Protein AF-A0A662XAQ7-F1 (afdb_monomer_lite)

Structure (mmCIF, N/CA/C/O backbone):
data_AF-A0A662XAQ7-F1
#
_entry.id   AF-A0A662XAQ7-F1
#
loop_
_atom_site.group_PDB
_atom_site.id
_atom_site.type_symbol
_atom_site.label_atom_id
_atom_site.label_alt_id
_atom_site.label_comp_id
_atom_site.label_asym_id
_atom_site.label_entity_id
_atom_site.label_seq_id
_atom_site.pdbx_PDB_ins_code
_atom_site.Cartn_x
_atom_site.Cartn_y
_atom_site.Cartn_z
_atom_site.occupancy
_atom_site.B_iso_or_equiv
_atom_site.auth_seq_id
_atom_site.auth_comp_id
_atom_site.auth_asym_id
_atom_site.auth_atom_id
_atom_site.pdbx_PDB_model_num
ATOM 1 N N . MET A 1 1 ? -4.835 18.098 -1.239 1.00 35.47 1 MET A N 1
ATOM 2 C CA . MET A 1 1 ? -5.543 17.386 -2.329 1.00 35.47 1 MET A CA 1
ATOM 3 C C . MET A 1 1 ? -5.381 15.857 -2.260 1.00 35.47 1 MET A C 1
ATOM 5 O O . MET A 1 1 ? -6.349 15.165 -2.532 1.00 35.47 1 MET A O 1
ATOM 9 N N . VAL A 1 2 ? -4.236 15.317 -1.805 1.00 29.75 2 VAL A N 1
ATOM 10 C CA . VAL A 1 2 ? -3.963 13.858 -1.704 1.00 29.75 2 VAL A CA 1
ATOM 11 C C . VAL A 1 2 ? -4.817 13.118 -0.651 1.00 29.75 2 VAL A C 1
ATOM 13 O O . VAL A 1 2 ? -5.356 12.055 -0.940 1.00 29.75 2 VAL A O 1
ATOM 16 N N . LEU A 1 3 ? -5.045 13.705 0.534 1.00 27.39 3 LEU A N 1
ATOM 17 C CA . LEU A 1 3 ? -5.912 13.114 1.579 1.00 27.39 3 LEU A CA 1
ATOM 18 C C . LEU A 1 3 ? -7.373 12.955 1.141 1.00 27.39 3 LEU A C 1
ATOM 20 O O . LEU A 1 3 ? -8.025 11.989 1.524 1.00 27.39 3 LEU A O 1
ATOM 24 N N . ILE A 1 4 ? -7.869 13.879 0.311 1.00 29.02 4 ILE A N 1
ATOM 25 C CA . ILE A 1 4 ? -9.217 13.787 -0.258 1.00 29.02 4 ILE A CA 1
ATOM 26 C C . ILE A 1 4 ? -9.261 12.610 -1.235 1.00 29.02 4 ILE A C 1
ATOM 28 O O . ILE A 1 4 ? -10.199 11.837 -1.176 1.00 29.02 4 ILE A O 1
ATOM 32 N N . GLY A 1 5 ? -8.226 12.393 -2.055 1.00 25.73 5 GLY A N 1
ATOM 33 C CA . GLY A 1 5 ? -8.163 11.259 -2.986 1.00 25.73 5 GLY A CA 1
ATOM 34 C C . GLY A 1 5 ? -8.155 9.883 -2.306 1.00 25.73 5 GLY A C 1
ATOM 35 O O . GLY A 1 5 ? -8.860 8.980 -2.755 1.00 25.73 5 GLY A O 1
ATOM 36 N N . VAL A 1 6 ? -7.419 9.723 -1.199 1.00 38.62 6 VAL A N 1
ATOM 37 C CA . VAL A 1 6 ? -7.395 8.468 -0.419 1.00 38.62 6 VAL A CA 1
ATOM 38 C C . VAL A 1 6 ? -8.726 8.247 0.305 1.00 38.62 6 VAL A C 1
ATOM 40 O O . VAL A 1 6 ? -9.305 7.166 0.200 1.00 38.62 6 VAL A O 1
ATOM 43 N N . ALA A 1 7 ? -9.270 9.278 0.961 1.00 34.78 7 ALA A N 1
ATOM 44 C CA . ALA A 1 7 ? -10.567 9.194 1.634 1.00 34.78 7 ALA A CA 1
ATOM 45 C C . ALA A 1 7 ? -11.726 8.937 0.651 1.00 34.78 7 ALA A C 1
ATOM 47 O O . ALA A 1 7 ? -12.602 8.126 0.939 1.00 34.78 7 ALA A O 1
ATOM 48 N N . LEU A 1 8 ? -11.706 9.557 -0.535 1.00 30.81 8 LEU A N 1
ATOM 49 C CA . LEU A 1 8 ? -12.715 9.367 -1.583 1.00 30.81 8 LEU A CA 1
ATOM 50 C C . LEU A 1 8 ? -12.613 7.975 -2.229 1.00 30.81 8 LEU A C 1
ATOM 52 O O . LEU A 1 8 ? -13.636 7.375 -2.549 1.00 30.81 8 LEU A O 1
ATOM 56 N N . ARG A 1 9 ? -11.398 7.417 -2.376 1.00 45.84 9 ARG A N 1
ATOM 57 C CA . ARG A 1 9 ? -11.191 6.027 -2.830 1.00 45.84 9 ARG A CA 1
ATOM 58 C C . ARG A 1 9 ? -11.684 5.002 -1.810 1.00 45.84 9 ARG A C 1
ATOM 60 O O . ARG A 1 9 ? -12.259 3.998 -2.218 1.00 45.84 9 ARG A O 1
ATOM 67 N N . VAL A 1 10 ? -11.488 5.245 -0.512 1.00 51.94 10 VAL A N 1
ATOM 68 C CA . VAL A 1 10 ? -12.029 4.383 0.552 1.00 51.94 10 VAL A CA 1
ATOM 69 C C . VAL A 1 10 ? -13.553 4.497 0.609 1.00 51.94 10 VAL A C 1
ATOM 71 O O . VAL A 1 10 ? -14.224 3.471 0.617 1.00 51.94 10 VAL A O 1
ATOM 74 N N . ALA A 1 11 ? -14.107 5.712 0.553 1.00 53.53 11 ALA A N 1
ATOM 75 C CA . ALA A 1 11 ? -15.552 5.946 0.558 1.00 53.53 11 ALA A CA 1
ATOM 76 C C . ALA A 1 11 ? -16.264 5.282 -0.634 1.00 53.53 11 ALA A C 1
ATOM 78 O O . ALA A 1 11 ? -17.260 4.595 -0.439 1.00 53.53 11 ALA A O 1
ATOM 79 N N . ASN A 1 12 ? -15.713 5.401 -1.847 1.00 55.56 12 ASN A N 1
ATOM 80 C CA . ASN A 1 12 ? -16.264 4.754 -3.045 1.00 55.56 12 ASN A CA 1
ATOM 81 C C . ASN A 1 12 ? -16.051 3.232 -3.082 1.00 55.56 12 ASN A C 1
ATOM 83 O O . ASN A 1 12 ? -16.658 2.549 -3.903 1.00 55.56 12 ASN A O 1
ATOM 87 N N . ALA A 1 13 ? -15.184 2.686 -2.225 1.00 63.69 13 ALA A N 1
ATOM 88 C CA . ALA A 1 13 ? -14.989 1.245 -2.097 1.00 63.69 13 ALA A CA 1
ATOM 89 C C . ALA A 1 13 ? -15.947 0.604 -1.080 1.00 63.69 13 ALA A C 1
ATOM 91 O O . ALA A 1 13 ? -16.021 -0.624 -1.021 1.00 63.69 13 ALA A O 1
ATOM 92 N N . ILE A 1 14 ? -16.665 1.401 -0.283 1.00 68.69 14 ILE A N 1
ATOM 93 C CA . ILE A 1 14 ? -17.659 0.912 0.672 1.00 68.69 14 ILE A CA 1
ATOM 94 C C . ILE A 1 14 ? -18.986 0.737 -0.067 1.00 68.69 14 ILE A C 1
ATOM 96 O O . ILE A 1 14 ? -19.602 1.693 -0.519 1.00 68.69 14 ILE A O 1
ATOM 100 N N . ASP A 1 15 ? -19.441 -0.505 -0.157 1.00 78.94 15 ASP A N 1
ATOM 101 C CA . ASP A 1 15 ? -20.741 -0.865 -0.728 1.00 78.94 15 ASP A CA 1
ATOM 102 C C . ASP A 1 15 ? -21.861 -0.654 0.310 1.00 78.94 15 ASP A C 1
ATOM 104 O O . ASP A 1 15 ? -22.957 -0.200 -0.009 1.00 78.94 15 ASP A O 1
ATOM 108 N N . ARG A 1 16 ? -21.580 -0.919 1.594 1.00 80.06 16 ARG A N 1
ATOM 109 C CA . ARG A 1 16 ? -22.570 -0.753 2.670 1.00 80.06 16 ARG A CA 1
ATOM 110 C C . ARG A 1 16 ? -21.918 -0.311 3.974 1.00 80.06 16 ARG A C 1
ATOM 112 O O . ARG A 1 16 ? -20.903 -0.879 4.366 1.00 80.06 16 ARG A O 1
ATOM 119 N N . ALA A 1 17 ? -22.537 0.643 4.664 1.00 85.62 17 ALA A N 1
ATOM 120 C CA . ALA A 1 17 ? -22.151 1.083 6.002 1.00 85.62 17 ALA A CA 1
ATOM 121 C C . ALA A 1 17 ? -23.359 0.989 6.941 1.00 85.62 17 ALA A C 1
ATOM 123 O O . ALA A 1 17 ? -24.427 1.506 6.616 1.00 85.62 17 ALA A O 1
ATOM 124 N N . GLU A 1 18 ? -23.214 0.321 8.086 1.00 85.31 18 GLU A N 1
ATOM 125 C CA . GLU A 1 18 ? -24.307 0.145 9.050 1.00 85.31 18 GLU A CA 1
ATOM 126 C C . GLU A 1 18 ? -23.828 0.233 10.493 1.00 85.31 18 GLU A C 1
ATOM 128 O O . GLU A 1 18 ? -22.809 -0.354 10.847 1.00 85.31 18 GLU A O 1
ATOM 133 N N . LEU A 1 19 ? -24.612 0.892 11.347 1.00 85.44 19 LEU A N 1
ATOM 134 C CA . LEU A 1 19 ? -24.413 0.833 12.790 1.00 85.44 19 LEU A CA 1
ATOM 135 C C . LEU A 1 19 ? -25.001 -0.478 13.329 1.00 85.44 19 LEU A C 1
ATOM 137 O O . LEU A 1 19 ? -26.182 -0.776 13.125 1.00 85.44 19 LEU A O 1
ATOM 141 N N . ARG A 1 20 ? -24.180 -1.283 14.000 1.00 84.50 20 ARG A N 1
ATOM 142 C CA . ARG A 1 20 ? -24.549 -2.594 14.537 1.00 84.50 20 ARG A CA 1
ATOM 143 C C . ARG A 1 20 ? -24.116 -2.717 15.987 1.00 84.50 20 ARG A C 1
ATOM 145 O O . ARG A 1 20 ? -23.002 -2.365 16.344 1.00 84.50 20 ARG A O 1
ATOM 152 N N . LYS A 1 21 ? -24.994 -3.292 16.804 1.00 84.25 21 LYS A N 1
ATOM 153 C CA . LYS A 1 21 ? -24.676 -3.649 18.185 1.00 84.25 21 LYS A CA 1
ATOM 154 C C . LYS A 1 21 ? -23.821 -4.913 18.199 1.00 84.25 21 LYS A C 1
ATOM 156 O O . LYS A 1 21 ? -24.217 -5.928 17.620 1.00 84.25 21 LYS A O 1
ATOM 161 N N . LEU A 1 22 ? -22.665 -4.849 18.843 1.00 81.94 22 LEU A N 1
ATOM 162 C CA . LEU A 1 22 ? -21.781 -5.981 19.081 1.00 81.94 22 LEU A CA 1
ATOM 163 C C . LEU A 1 22 ? -22.168 -6.662 20.390 1.00 81.94 22 LEU A C 1
ATOM 165 O O . LEU A 1 22 ? -22.423 -6.007 21.397 1.00 81.94 22 LEU A O 1
ATOM 169 N N . TYR A 1 23 ? -22.193 -7.991 20.373 1.00 82.75 23 TYR A N 1
ATOM 170 C CA . TYR A 1 23 ? -22.541 -8.800 21.535 1.00 82.75 23 TYR A CA 1
ATOM 171 C C . TYR A 1 23 ? -21.494 -9.877 21.766 1.00 82.75 23 TYR A C 1
ATOM 173 O O . TYR A 1 23 ? -20.965 -10.457 20.815 1.00 82.75 23 TYR A O 1
ATOM 181 N N . HIS A 1 24 ? -21.248 -10.201 23.031 1.00 80.69 24 HIS A N 1
ATOM 182 C CA . HIS A 1 24 ? -20.360 -11.287 23.397 1.00 80.69 24 HIS A CA 1
ATOM 183 C C . HIS A 1 24 ? -20.943 -12.627 22.903 1.00 80.69 24 HIS A C 1
ATOM 185 O O . HIS A 1 24 ? -22.111 -12.934 23.171 1.00 80.69 24 HIS A O 1
ATOM 191 N N . PRO A 1 25 ? -20.155 -13.480 22.220 1.00 76.25 25 PRO A N 1
ATOM 192 C CA . PRO A 1 25 ? -20.680 -14.658 21.525 1.00 76.25 25 PRO A CA 1
ATOM 193 C C . PRO A 1 25 ? -21.336 -15.682 22.465 1.00 76.25 25 PRO A C 1
ATOM 195 O O . PRO A 1 25 ? -22.325 -16.308 22.083 1.00 76.25 25 PRO A O 1
ATOM 198 N N . LYS A 1 26 ? -20.809 -15.825 23.694 1.00 81.50 26 LYS A N 1
ATOM 199 C CA . LYS A 1 26 ? -21.326 -16.751 2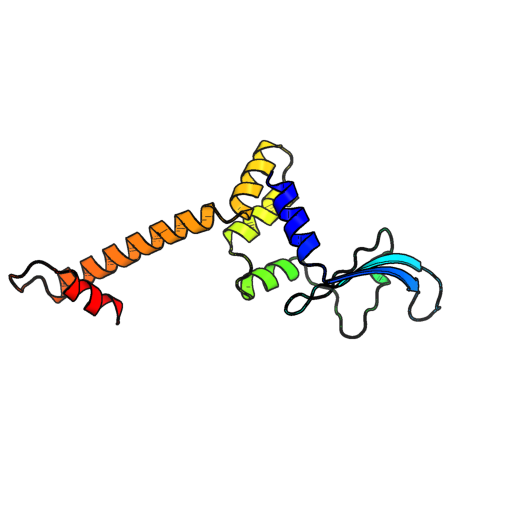4.723 1.00 81.50 26 LYS A CA 1
ATOM 200 C C . LYS A 1 26 ? -22.349 -16.117 25.678 1.00 81.50 26 LYS A C 1
ATOM 202 O O . LYS A 1 26 ? -23.476 -16.587 25.724 1.00 81.50 26 LYS A O 1
ATOM 207 N N . SER A 1 27 ? -21.983 -15.063 26.417 1.00 84.94 27 SER A N 1
ATOM 208 C CA . SER A 1 27 ? -22.876 -14.408 27.391 1.00 84.94 27 SER A CA 1
ATOM 209 C C . SER A 1 27 ? -24.022 -13.596 26.776 1.00 84.94 27 SER A C 1
ATOM 211 O O . SER A 1 27 ? -24.949 -13.255 27.501 1.00 84.94 27 SER A O 1
ATOM 213 N N . LYS A 1 28 ? -23.984 -13.283 25.468 1.00 85.56 28 LYS A N 1
ATOM 214 C CA . LYS A 1 28 ? -24.941 -12.386 24.783 1.00 85.56 28 LYS A CA 1
ATOM 215 C C . LYS A 1 28 ? -25.012 -10.973 25.375 1.00 85.56 28 LYS A C 1
ATOM 217 O O . LYS A 1 28 ? -25.918 -10.217 25.040 1.00 85.56 28 LYS A O 1
ATOM 222 N N . GLU A 1 29 ? -24.047 -10.608 26.211 1.00 88.06 29 GLU A N 1
ATOM 223 C CA . GLU A 1 29 ? -23.898 -9.265 26.758 1.00 88.06 29 GLU A CA 1
ATOM 224 C C . GLU A 1 29 ? -23.569 -8.269 25.644 1.00 88.06 29 GLU A C 1
ATOM 226 O O . GLU A 1 29 ? -22.830 -8.601 24.714 1.00 88.06 29 GLU A O 1
ATOM 231 N N . HIS A 1 30 ? -24.145 -7.070 25.707 1.00 85.12 30 HIS A N 1
ATOM 232 C CA . HIS A 1 30 ? -23.838 -5.990 24.769 1.00 85.12 30 HIS A CA 1
ATOM 233 C C . HIS A 1 30 ? -22.434 -5.458 25.058 1.00 85.12 30 HIS A C 1
ATOM 235 O O . HIS A 1 30 ? -22.144 -5.080 26.186 1.00 85.12 30 HIS A O 1
ATOM 241 N N . LEU A 1 31 ? -21.567 -5.484 24.046 1.00 82.31 31 LEU A N 1
ATOM 242 C CA . LEU A 1 31 ? -20.169 -5.074 24.169 1.00 82.31 31 LEU A CA 1
ATOM 243 C C . LEU A 1 31 ? -19.963 -3.627 23.732 1.00 82.31 31 LEU A C 1
ATOM 245 O O . LEU A 1 31 ? -19.297 -2.872 24.429 1.00 82.31 31 LEU A O 1
ATOM 249 N N . ASP A 1 32 ? -20.481 -3.267 22.556 1.00 82.38 32 ASP A N 1
ATOM 250 C CA . ASP A 1 32 ? -20.262 -1.951 21.951 1.00 82.38 32 ASP A CA 1
ATOM 251 C C . ASP A 1 32 ? -21.269 -1.706 20.813 1.00 82.38 32 ASP A C 1
ATOM 253 O O . ASP A 1 32 ? -21.895 -2.643 20.306 1.00 82.38 32 ASP A O 1
ATOM 257 N N . ASP A 1 33 ? -21.388 -0.462 20.367 1.00 82.12 33 ASP A N 1
ATOM 258 C CA . ASP A 1 33 ? -22.050 -0.100 19.115 1.00 82.12 33 ASP A CA 1
ATOM 259 C C . ASP A 1 33 ? -20.975 0.195 18.057 1.00 82.12 33 ASP A C 1
ATOM 261 O O . ASP A 1 33 ? -20.158 1.098 18.207 1.00 82.12 33 ASP A O 1
ATOM 265 N N . ALA A 1 34 ? -20.953 -0.576 16.968 1.00 79.62 34 ALA A N 1
ATOM 266 C CA . ALA A 1 34 ? -19.899 -0.524 15.958 1.00 79.62 34 ALA A CA 1
ATOM 267 C C . ALA A 1 34 ? -20.418 -0.109 14.581 1.00 79.62 34 ALA A C 1
ATOM 269 O O . ALA A 1 34 ? -21.493 -0.525 14.144 1.00 79.62 34 ALA A O 1
ATOM 270 N N . LEU A 1 35 ? -19.607 0.664 13.859 1.00 83.00 35 LEU A N 1
ATOM 271 C CA . LEU A 1 35 ? -19.832 0.955 12.449 1.00 83.00 35 LEU A CA 1
ATOM 272 C C . LEU A 1 35 ? -19.218 -0.164 11.598 1.00 83.00 35 LEU A C 1
ATOM 274 O O . LEU A 1 35 ? -18.001 -0.326 11.524 1.00 83.00 35 LEU A O 1
ATOM 278 N N . VAL A 1 36 ? -20.070 -0.942 10.939 1.00 82.44 36 VAL A N 1
ATOM 279 C CA . VAL A 1 36 ? -19.663 -2.045 10.066 1.00 82.44 36 VAL A CA 1
ATOM 280 C C . VAL A 1 36 ? -19.596 -1.551 8.628 1.00 82.44 36 VAL A C 1
ATOM 282 O O . VAL A 1 36 ? -20.603 -1.096 8.082 1.00 82.44 36 VAL A O 1
ATOM 285 N N . LEU A 1 37 ? -18.421 -1.680 8.006 1.00 81.75 37 LEU A N 1
ATOM 286 C CA . LEU A 1 37 ? -18.186 -1.323 6.608 1.00 81.75 37 LEU A CA 1
ATOM 287 C C . LEU A 1 37 ? -18.007 -2.585 5.755 1.00 81.75 37 LEU A C 1
ATOM 289 O O . LEU A 1 37 ? -17.170 -3.448 6.035 1.00 81.75 37 LEU A O 1
ATOM 293 N N . ARG A 1 38 ? -18.799 -2.694 4.688 1.00 77.31 38 ARG A N 1
ATOM 294 C CA . ARG A 1 38 ? -18.706 -3.763 3.691 1.00 77.31 38 ARG A CA 1
ATOM 295 C C . ARG A 1 38 ? -18.035 -3.242 2.430 1.00 77.31 38 ARG A C 1
ATOM 297 O O . ARG A 1 38 ? -18.504 -2.274 1.840 1.00 77.31 38 ARG A O 1
ATOM 304 N N . PHE A 1 39 ? -17.023 -3.967 1.975 1.00 77.69 39 PHE A N 1
ATOM 305 C CA . PHE A 1 39 ? -16.385 -3.771 0.678 1.00 77.69 39 PHE A CA 1
ATOM 306 C C . PHE A 1 39 ? -16.886 -4.861 -0.296 1.00 77.69 39 PHE A C 1
ATOM 308 O O . PHE A 1 39 ? -17.097 -5.999 0.139 1.00 77.69 39 PHE A O 1
ATOM 315 N N . PRO A 1 40 ? -17.151 -4.544 -1.576 1.00 68.19 40 PRO A N 1
ATOM 316 C CA . PRO A 1 40 ? -17.585 -5.518 -2.573 1.00 68.19 40 PRO A CA 1
ATOM 317 C C . PRO A 1 40 ? -16.401 -6.364 -3.066 1.00 68.19 40 PRO A C 1
ATOM 319 O O . PRO A 1 40 ? -15.259 -5.894 -3.122 1.00 68.19 40 PRO A O 1
ATOM 322 N N . GLN A 1 41 ? -16.655 -7.628 -3.433 1.00 59.22 41 GLN A N 1
ATOM 323 C CA . GLN A 1 41 ? -15.595 -8.524 -3.910 1.00 59.22 41 GLN A CA 1
ATOM 324 C C . GLN A 1 41 ? -14.867 -7.945 -5.141 1.00 59.22 41 GLN A C 1
ATOM 326 O O . GLN A 1 41 ? -15.508 -7.348 -6.003 1.00 59.22 41 GLN A O 1
ATOM 331 N N . PRO A 1 42 ? -13.530 -8.096 -5.220 1.00 52.06 42 PRO A N 1
ATOM 332 C CA . PRO A 1 42 ? -12.700 -9.018 -4.437 1.00 52.06 42 PRO A CA 1
ATOM 333 C C . PRO A 1 42 ? -12.275 -8.495 -3.046 1.00 52.06 42 PRO A C 1
ATOM 335 O O . PRO A 1 42 ? -11.438 -9.114 -2.389 1.00 52.06 42 PRO A O 1
ATOM 338 N N . LYS A 1 43 ? -12.823 -7.372 -2.560 1.00 50.31 43 LYS A N 1
ATOM 339 C CA . LYS A 1 43 ? -12.378 -6.701 -1.330 1.00 50.31 43 LYS A CA 1
ATOM 340 C C . LYS A 1 43 ? -13.223 -7.123 -0.118 1.0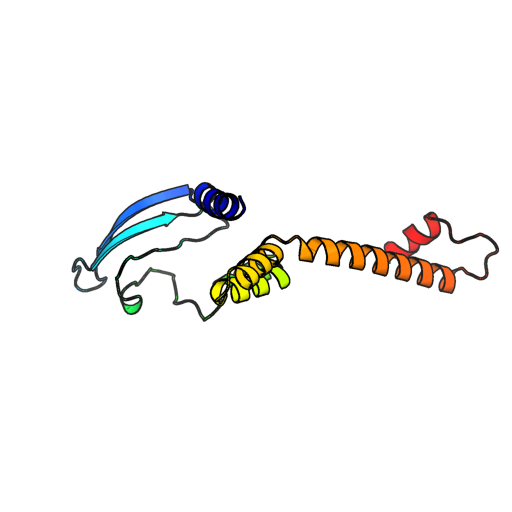0 50.31 43 LYS A C 1
ATOM 342 O O . LYS A 1 43 ? -14.445 -7.136 -0.170 1.00 50.31 43 LYS A O 1
ATOM 347 N N . ARG A 1 44 ? -12.541 -7.561 0.946 1.00 56.06 44 ARG A N 1
ATOM 348 C CA . ARG A 1 44 ? -13.097 -8.218 2.147 1.00 56.06 44 ARG A CA 1
ATOM 349 C C . ARG A 1 44 ? -13.449 -7.211 3.250 1.00 56.06 44 ARG A C 1
ATOM 351 O O . ARG A 1 44 ? -13.053 -6.053 3.196 1.00 56.06 44 ARG A O 1
ATOM 358 N N . TRP A 1 45 ? -14.211 -7.688 4.233 1.00 40.09 45 TRP A N 1
ATOM 359 C CA . TRP A 1 45 ? -14.777 -6.943 5.364 1.00 40.09 45 TRP A CA 1
ATOM 360 C C . TRP A 1 45 ? -13.696 -6.325 6.265 1.00 40.09 45 TRP A C 1
ATOM 362 O O . TRP A 1 45 ? -12.709 -6.990 6.575 1.00 40.09 45 TRP A O 1
ATOM 372 N N . GLN A 1 46 ? -13.912 -5.095 6.736 1.00 56.53 46 GLN A N 1
ATOM 373 C CA . GLN A 1 46 ? -13.137 -4.503 7.831 1.00 56.53 46 GLN A CA 1
ATOM 374 C C . GLN A 1 46 ? -14.104 -4.012 8.908 1.00 56.53 46 GLN A C 1
ATOM 376 O O . GLN A 1 46 ? -15.075 -3.312 8.617 1.00 56.53 46 GLN A O 1
ATOM 381 N N . LEU A 1 47 ? -13.846 -4.407 10.153 1.00 51.34 47 LEU A N 1
ATOM 382 C CA . LEU A 1 47 ? -14.579 -3.925 11.315 1.00 51.34 47 LEU A CA 1
ATOM 383 C C . LEU A 1 47 ? -13.775 -2.793 11.955 1.00 51.34 47 LEU A C 1
ATOM 385 O O . LEU A 1 47 ? -12.672 -3.030 12.442 1.00 51.34 47 LEU A O 1
ATOM 389 N N . LEU A 1 48 ? -14.334 -1.585 11.979 1.00 54.16 48 LEU A N 1
ATOM 390 C CA . LEU A 1 48 ? -13.833 -0.502 12.819 1.00 54.16 48 LEU A CA 1
ATOM 391 C C . LEU A 1 48 ? -14.651 -0.507 14.114 1.00 54.16 48 LEU A C 1
ATOM 393 O O . LEU A 1 48 ? -15.798 -0.066 14.131 1.00 54.16 48 LEU A O 1
ATOM 397 N N . SER A 1 49 ? -14.080 -1.055 15.187 1.00 50.03 49 SER A N 1
ATOM 398 C CA . SER A 1 49 ? -14.663 -0.959 16.530 1.00 50.03 49 SER A CA 1
ATOM 399 C C . SER A 1 49 ? -14.018 0.209 17.270 1.00 50.03 49 SER A C 1
ATOM 401 O O . SER A 1 49 ? -12.798 0.349 17.238 1.00 50.03 49 SER A O 1
ATOM 403 N N . GLY A 1 50 ? -14.831 1.045 17.923 1.00 47.50 50 GLY A N 1
ATOM 404 C CA . GLY A 1 50 ? -14.371 2.267 18.590 1.00 47.50 50 GLY A CA 1
ATOM 405 C C . GLY A 1 50 ? -13.611 2.034 19.899 1.00 47.50 50 GLY A C 1
ATOM 406 O O . GLY A 1 50 ? -12.787 2.866 20.264 1.00 47.50 50 GLY A O 1
ATOM 407 N N . SER A 1 51 ? -13.861 0.927 20.609 1.00 56.19 51 SER A N 1
ATOM 408 C CA . SER A 1 51 ? -13.203 0.681 21.906 1.00 56.19 51 SER A CA 1
ATOM 409 C C . SER A 1 51 ? -13.182 -0.772 22.399 1.00 56.19 51 SER A C 1
ATOM 411 O O . SER A 1 51 ? -12.536 -1.063 23.407 1.00 56.19 51 SER A O 1
ATOM 413 N N . ALA A 1 52 ? -13.856 -1.702 21.716 1.00 52.06 52 ALA A N 1
ATOM 414 C CA . ALA A 1 52 ? -13.922 -3.088 22.167 1.00 52.06 52 ALA A CA 1
ATOM 415 C C . ALA A 1 52 ? -12.542 -3.778 22.089 1.00 52.06 52 ALA A C 1
ATOM 417 O O . ALA A 1 52 ? -11.883 -3.709 21.045 1.00 52.06 52 ALA A O 1
ATOM 418 N N . PRO A 1 53 ? -12.098 -4.494 23.141 1.00 55.47 53 PRO A N 1
ATOM 419 C CA . PRO A 1 53 ? -10.857 -5.252 23.079 1.00 55.47 53 PRO A CA 1
ATOM 420 C C . PRO A 1 53 ? -10.970 -6.311 21.978 1.00 55.47 53 PRO A C 1
ATOM 422 O O . PRO A 1 53 ? -11.868 -7.156 22.005 1.00 55.47 53 PRO A O 1
ATOM 425 N N . TRP A 1 54 ? -10.045 -6.285 21.013 1.00 57.56 54 TRP A N 1
ATOM 426 C CA . TRP A 1 54 ? -10.056 -7.145 19.818 1.00 57.56 54 TRP A CA 1
ATOM 427 C C . TRP A 1 54 ? -10.197 -8.644 20.128 1.00 57.56 54 TRP A C 1
ATOM 429 O O . TRP A 1 54 ? -10.712 -9.407 19.315 1.00 57.56 54 TRP A O 1
ATOM 439 N N . GLN A 1 55 ? -9.793 -9.051 21.334 1.00 56.69 55 GLN A N 1
ATOM 440 C CA . GLN A 1 55 ? -9.894 -10.412 21.864 1.00 56.69 55 GLN A CA 1
ATOM 441 C C . GLN A 1 55 ? -11.336 -10.945 21.956 1.00 56.69 55 GLN A C 1
ATOM 443 O O . GLN A 1 55 ? -11.526 -12.159 21.999 1.00 56.69 55 GLN A O 1
ATOM 448 N N . PHE A 1 56 ? -12.353 -10.076 21.964 1.00 54.62 56 PHE A N 1
ATOM 449 C CA . PHE A 1 56 ? -13.759 -10.480 22.096 1.00 54.62 56 PHE A CA 1
ATOM 450 C C . PHE A 1 56 ? -14.503 -10.614 20.761 1.00 54.62 56 PHE A C 1
ATOM 452 O O . PHE A 1 56 ? -15.646 -11.079 20.734 1.00 54.62 56 PHE A O 1
ATOM 459 N N . ILE A 1 57 ? -13.872 -10.249 19.642 1.00 63.78 57 ILE A N 1
ATOM 460 C CA . ILE A 1 57 ? -14.509 -10.270 18.325 1.00 63.78 57 ILE A CA 1
ATOM 461 C C . ILE A 1 57 ? -14.266 -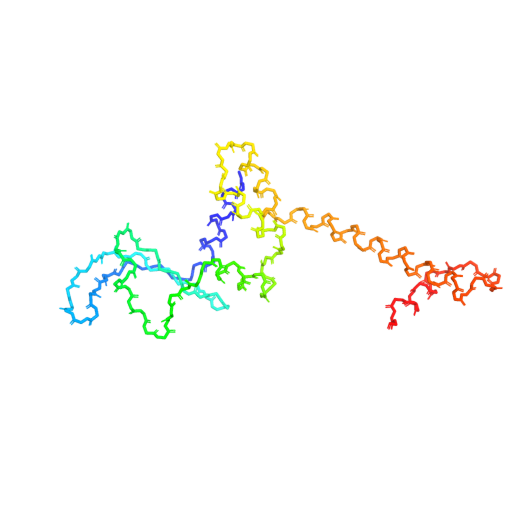11.636 17.670 1.00 63.78 57 ILE A C 1
ATOM 463 O O . ILE A 1 57 ? -13.290 -11.851 16.955 1.00 63.78 57 ILE A O 1
ATOM 467 N N . HIS A 1 58 ? -15.178 -12.581 17.905 1.00 65.94 58 HIS A N 1
ATOM 468 C CA . HIS A 1 58 ? -15.179 -13.871 17.213 1.00 65.94 58 HIS A CA 1
ATOM 469 C C . HIS A 1 58 ? -16.086 -13.812 15.978 1.00 65.94 58 HIS A C 1
ATOM 471 O O . HIS A 1 58 ? -17.305 -13.974 16.081 1.00 65.94 58 HIS A O 1
ATOM 477 N N . VAL A 1 59 ? -15.497 -13.611 14.799 1.00 70.50 59 VAL A N 1
ATOM 478 C CA . VAL A 1 59 ? -16.227 -13.693 13.525 1.00 70.50 59 VAL A CA 1
ATOM 479 C C . VAL A 1 59 ? -16.115 -15.123 12.981 1.00 70.50 59 VAL A C 1
ATOM 481 O O . VAL A 1 59 ? -14.996 -15.604 12.790 1.00 70.50 59 VAL A O 1
ATOM 484 N N . PRO A 1 60 ? -17.237 -15.831 12.740 1.00 70.50 60 PRO A N 1
ATOM 485 C CA . PRO A 1 60 ? -17.205 -17.156 12.129 1.00 70.50 60 PRO A CA 1
ATOM 486 C C . PRO A 1 60 ? -16.409 -17.142 10.820 1.00 70.50 60 PRO A C 1
ATOM 488 O O . PRO A 1 60 ? -16.576 -16.236 10.008 1.00 70.50 60 PRO A O 1
ATOM 491 N N . HIS A 1 61 ? -15.564 -18.155 10.615 1.00 73.25 61 HIS A N 1
ATOM 492 C CA . HIS A 1 61 ? -14.694 -18.294 9.435 1.00 73.25 61 HIS A CA 1
ATOM 493 C C . HIS A 1 61 ? -13.609 -17.217 9.272 1.00 73.25 61 HIS A C 1
ATOM 495 O O . HIS A 1 61 ? -12.994 -17.124 8.210 1.00 73.25 61 HIS A O 1
ATOM 501 N N . CYS A 1 62 ? -13.322 -16.444 10.319 1.00 76.62 62 CYS A N 1
ATOM 502 C CA . CYS A 1 62 ? -12.188 -15.530 10.353 1.00 76.62 62 CYS A CA 1
ATOM 503 C C . CYS A 1 62 ? -11.147 -15.999 11.373 1.00 76.62 62 CYS A C 1
ATOM 505 O O . CYS A 1 62 ? -11.476 -16.618 12.384 1.00 76.62 62 CYS A O 1
ATOM 507 N N . ARG A 1 63 ? -9.885 -15.656 11.113 1.00 83.06 63 ARG A N 1
ATOM 508 C CA . ARG A 1 63 ? -8.779 -15.773 12.069 1.00 83.06 63 ARG A CA 1
ATOM 509 C C . ARG A 1 63 ? -8.210 -14.391 12.363 1.00 83.06 63 ARG A C 1
ATOM 511 O O . ARG A 1 63 ? -8.375 -13.482 11.548 1.00 83.06 63 ARG A O 1
ATOM 518 N N . ALA A 1 64 ? -7.510 -14.256 13.485 1.00 78.81 64 ALA A N 1
ATOM 519 C CA . ALA A 1 64 ? -6.668 -13.089 13.711 1.00 78.81 64 ALA A CA 1
ATOM 520 C C . ALA A 1 64 ? -5.590 -13.016 12.617 1.00 78.81 64 ALA A C 1
ATOM 522 O O . ALA A 1 64 ? -4.982 -14.035 12.267 1.00 78.81 64 ALA A O 1
ATOM 523 N N . ALA A 1 65 ? -5.406 -11.817 12.071 1.00 80.81 65 ALA A N 1
ATOM 524 C CA . ALA A 1 65 ? -4.365 -11.558 11.092 1.00 80.81 65 ALA A CA 1
ATOM 525 C C . ALA A 1 65 ? -3.000 -11.464 11.783 1.00 80.81 65 ALA A C 1
ATOM 527 O O . ALA A 1 65 ? -2.900 -10.966 12.907 1.00 80.81 65 ALA A O 1
ATOM 528 N N . GLU A 1 66 ? -1.962 -11.927 11.102 1.00 85.44 66 GLU A N 1
ATOM 529 C CA . GLU A 1 66 ? -0.577 -11.694 11.496 1.00 85.44 66 GLU A CA 1
ATOM 530 C C . GLU A 1 66 ? -0.165 -10.242 11.219 1.00 85.44 66 GLU A C 1
ATOM 532 O O . GLU A 1 66 ? -0.831 -9.500 10.484 1.00 85.44 66 GLU A O 1
ATOM 537 N N . ALA A 1 67 ? 0.937 -9.811 11.835 1.00 84.50 67 ALA A N 1
ATOM 538 C CA . ALA A 1 67 ? 1.467 -8.471 11.627 1.00 84.50 67 ALA A CA 1
ATOM 539 C C . ALA A 1 67 ? 1.784 -8.258 10.137 1.00 84.50 67 ALA A C 1
ATOM 541 O O . ALA A 1 67 ? 2.508 -9.039 9.533 1.00 84.50 67 ALA A O 1
ATOM 542 N N . GLY A 1 68 ? 1.210 -7.211 9.541 1.00 83.12 68 GLY A N 1
ATOM 543 C CA . GLY A 1 68 ? 1.416 -6.881 8.127 1.00 83.12 68 GLY A CA 1
ATOM 544 C C . GLY A 1 68 ? 0.667 -7.764 7.120 1.00 83.12 68 GLY A C 1
ATOM 545 O O . GLY A 1 68 ? 0.691 -7.448 5.933 1.00 83.12 68 GLY A O 1
ATOM 546 N N . GLU A 1 69 ? -0.073 -8.792 7.553 1.00 85.69 69 GLU A N 1
ATOM 547 C CA . GLU A 1 69 ? -0.683 -9.783 6.650 1.00 85.69 69 GLU A CA 1
ATOM 548 C C . GLU A 1 69 ? -1.645 -9.151 5.623 1.00 85.69 69 GLU A C 1
ATOM 550 O O . GLU A 1 69 ? -1.767 -9.615 4.490 1.00 85.69 69 GLU A O 1
ATOM 555 N N . PHE A 1 70 ? -2.333 -8.059 5.972 1.00 86.12 70 PHE A N 1
ATOM 556 C CA . PHE A 1 70 ? -3.187 -7.343 5.016 1.00 86.12 70 PHE A CA 1
ATOM 557 C C . PHE A 1 70 ? -2.389 -6.672 3.896 1.00 86.12 70 PHE A C 1
ATOM 559 O O . PHE A 1 70 ? -2.804 -6.724 2.737 1.00 86.12 70 PHE A O 1
ATOM 566 N N . THR A 1 71 ? -1.257 -6.062 4.241 1.00 86.00 71 THR A N 1
ATOM 567 C CA . THR A 1 71 ? -0.362 -5.394 3.294 1.00 86.00 71 THR A CA 1
ATOM 568 C C . THR A 1 71 ? 0.349 -6.423 2.421 1.00 86.00 71 THR A C 1
ATOM 570 O O . THR A 1 71 ? 0.366 -6.276 1.203 1.00 86.00 71 THR A O 1
ATOM 573 N N . GLU A 1 72 ? 0.815 -7.526 3.010 1.00 87.00 72 GLU A N 1
ATOM 574 C CA . GLU A 1 72 ? 1.395 -8.660 2.282 1.00 87.00 72 GLU A CA 1
ATOM 575 C C . GLU A 1 72 ? 0.397 -9.246 1.271 1.00 87.00 72 GLU A C 1
ATOM 577 O O . GLU A 1 72 ? 0.703 -9.425 0.093 1.00 87.00 72 GLU A O 1
ATOM 582 N N . ARG A 1 73 ? -0.853 -9.473 1.691 1.00 86.19 73 ARG A N 1
ATOM 583 C CA . ARG A 1 73 ? -1.918 -9.919 0.783 1.00 86.19 73 ARG A CA 1
ATOM 584 C C . ARG A 1 73 ? -2.193 -8.901 -0.320 1.00 86.19 73 ARG A C 1
ATOM 586 O O . ARG A 1 73 ? -2.551 -9.312 -1.420 1.00 86.19 73 ARG A O 1
ATOM 593 N N . ALA A 1 74 ? -2.094 -7.601 -0.054 1.00 85.81 74 ALA A N 1
ATOM 594 C CA . ALA A 1 74 ? -2.276 -6.580 -1.083 1.00 85.81 74 ALA A CA 1
ATOM 595 C C . ALA A 1 74 ? -1.141 -6.623 -2.119 1.00 85.81 74 ALA A C 1
ATOM 597 O O . ALA A 1 74 ? -1.430 -6.587 -3.316 1.00 85.81 74 ALA A O 1
ATOM 598 N N . PHE A 1 75 ? 0.103 -6.787 -1.665 1.00 85.12 75 PHE A N 1
ATOM 599 C CA . PHE A 1 75 ? 1.283 -6.955 -2.513 1.00 85.12 75 PHE A CA 1
ATOM 600 C C . PHE A 1 75 ? 1.181 -8.217 -3.382 1.00 85.12 75 PHE A C 1
ATOM 602 O O . PHE A 1 75 ? 1.177 -8.125 -4.605 1.00 85.12 75 PHE A O 1
ATOM 609 N N . ASN A 1 76 ? 0.928 -9.380 -2.773 1.00 89.00 76 ASN A N 1
ATOM 610 C CA . ASN A 1 76 ? 0.800 -10.661 -3.484 1.00 89.00 76 ASN A CA 1
ATOM 611 C C . ASN A 1 76 ? -0.355 -10.689 -4.505 1.00 89.00 76 ASN A C 1
ATOM 613 O O . ASN A 1 76 ? -0.355 -11.498 -5.427 1.00 89.00 76 ASN A O 1
ATOM 617 N N . ASN A 1 77 ? -1.364 -9.825 -4.342 1.00 85.38 77 ASN A N 1
ATOM 618 C CA . ASN A 1 77 ? -2.479 -9.681 -5.285 1.00 85.38 77 ASN A CA 1
ATOM 619 C C . ASN A 1 77 ? -2.285 -8.521 -6.281 1.00 85.38 77 ASN A C 1
ATOM 621 O O . ASN A 1 77 ? -3.273 -8.074 -6.880 1.00 85.38 77 ASN A O 1
ATOM 625 N N . ASN A 1 78 ? -1.055 -8.012 -6.432 1.00 85.44 78 ASN A N 1
ATOM 626 C CA . ASN A 1 78 ? -0.689 -6.905 -7.321 1.00 85.44 78 ASN A CA 1
ATOM 627 C C . ASN A 1 78 ? -1.592 -5.673 -7.134 1.00 85.44 78 ASN A C 1
ATOM 629 O O . ASN A 1 78 ? -2.009 -5.026 -8.095 1.00 85.44 78 ASN A O 1
ATOM 633 N N . LYS A 1 79 ? -2.011 -5.400 -5.891 1.00 83.06 79 LYS A N 1
ATOM 634 C CA . LYS A 1 79 ? -2.813 -4.212 -5.549 1.00 83.06 79 LYS A CA 1
ATOM 635 C C . LYS A 1 79 ? -1.953 -3.040 -5.110 1.00 83.06 79 LYS A C 1
ATOM 637 O O . LYS A 1 79 ? -2.440 -1.914 -5.166 1.00 83.06 79 LYS A O 1
ATOM 642 N N . VAL A 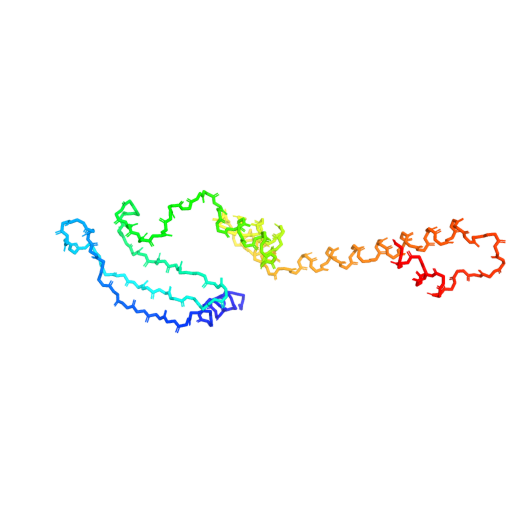1 80 ? -0.740 -3.333 -4.658 1.00 84.31 80 VAL A N 1
ATOM 643 C CA . VAL A 1 80 ? 0.305 -2.383 -4.291 1.00 84.31 80 VAL A CA 1
ATOM 644 C C . VAL A 1 80 ? 1.652 -2.965 -4.711 1.00 84.31 80 VAL A C 1
ATOM 646 O O . VAL A 1 80 ? 1.812 -4.187 -4.687 1.00 84.31 80 VAL A O 1
ATOM 649 N N . ASP A 1 81 ? 2.596 -2.114 -5.093 1.00 87.25 81 ASP A N 1
ATOM 650 C CA . ASP A 1 81 ? 3.994 -2.498 -5.310 1.00 87.25 81 ASP A CA 1
ATOM 651 C C . ASP A 1 81 ? 4.822 -2.376 -4.014 1.00 87.25 81 ASP A C 1
ATOM 653 O O . ASP A 1 81 ? 4.321 -1.959 -2.966 1.00 87.25 81 ASP A O 1
ATOM 657 N N . LEU A 1 82 ? 6.098 -2.770 -4.066 1.00 89.50 82 LEU A N 1
ATOM 658 C CA . LEU A 1 82 ? 6.975 -2.750 -2.893 1.00 89.50 82 LEU A CA 1
ATOM 659 C C . LEU A 1 82 ? 7.258 -1.324 -2.388 1.00 89.50 82 LEU A C 1
ATOM 661 O O . LEU A 1 82 ? 7.310 -1.108 -1.179 1.00 89.50 82 LEU A O 1
ATOM 665 N N . VAL A 1 83 ? 7.377 -0.351 -3.295 1.00 88.88 83 VAL A N 1
ATOM 666 C CA . VAL A 1 83 ? 7.628 1.061 -2.958 1.00 88.88 83 VAL A CA 1
ATOM 667 C C . VAL A 1 83 ? 6.420 1.659 -2.239 1.00 88.88 83 VAL A C 1
ATOM 669 O O . VAL A 1 83 ? 6.563 2.407 -1.276 1.00 88.88 83 VAL A O 1
ATOM 672 N N . GLN A 1 84 ? 5.211 1.294 -2.655 1.00 88.62 84 GLN A N 1
ATOM 673 C CA . GLN A 1 84 ? 3.971 1.692 -2.000 1.00 88.62 84 GLN A CA 1
ATOM 674 C C . GLN A 1 84 ? 3.818 1.044 -0.619 1.00 88.62 84 GLN A C 1
ATOM 676 O O . GLN A 1 84 ? 3.304 1.684 0.300 1.00 88.62 84 GLN A O 1
ATOM 681 N N . VAL A 1 85 ? 4.258 -0.209 -0.449 1.00 90.62 85 VAL A N 1
ATOM 682 C CA . VAL A 1 85 ? 4.291 -0.881 0.862 1.00 90.62 85 VAL A CA 1
ATOM 683 C C . VAL A 1 85 ? 5.244 -0.164 1.819 1.00 90.62 85 VAL A C 1
ATOM 685 O O . VAL A 1 85 ? 4.869 0.096 2.963 1.00 90.62 85 VAL A O 1
ATOM 688 N N . GLU A 1 86 ? 6.436 0.196 1.352 1.00 89.44 86 GLU A N 1
ATOM 689 C CA . GLU A 1 86 ? 7.417 0.962 2.126 1.00 89.44 86 GLU A CA 1
ATOM 690 C C . GLU A 1 86 ? 6.890 2.365 2.459 1.00 89.44 86 GLU A C 1
ATOM 692 O O . GLU A 1 86 ? 6.862 2.755 3.625 1.00 89.44 86 GLU A O 1
ATOM 697 N N . GLY A 1 87 ? 6.311 3.060 1.477 1.00 91.19 87 GLY A N 1
ATOM 698 C CA . GLY A 1 87 ? 5.679 4.362 1.679 1.00 91.19 87 GLY A CA 1
ATOM 699 C C . GLY A 1 87 ? 4.524 4.332 2.685 1.00 91.19 87 GLY A C 1
ATOM 700 O O . GLY A 1 87 ? 4.304 5.307 3.402 1.00 91.19 87 GLY A O 1
ATOM 701 N N . LEU A 1 88 ? 3.788 3.220 2.795 1.00 90.19 88 LEU A N 1
ATOM 702 C CA . LEU A 1 88 ? 2.773 3.043 3.837 1.00 90.19 88 LEU A CA 1
ATOM 703 C C . LEU A 1 88 ? 3.404 2.922 5.232 1.00 90.19 88 LEU A C 1
ATOM 705 O O . LEU A 1 88 ? 2.890 3.526 6.175 1.00 90.19 88 LEU A O 1
ATOM 709 N N . ALA A 1 89 ? 4.484 2.150 5.369 1.00 89.38 89 ALA A N 1
ATOM 710 C CA . ALA A 1 89 ? 5.216 2.026 6.627 1.00 89.38 89 ALA A CA 1
ATOM 711 C C . ALA A 1 89 ? 5.797 3.381 7.061 1.00 89.38 89 ALA A C 1
ATOM 713 O O . ALA A 1 89 ? 5.517 3.821 8.178 1.00 89.38 89 ALA A O 1
ATOM 714 N N . ASP A 1 90 ? 6.475 4.082 6.151 1.00 92.69 90 ASP A N 1
ATOM 715 C CA . ASP A 1 90 ? 7.041 5.413 6.391 1.00 92.69 90 ASP A CA 1
ATOM 716 C C . ASP A 1 90 ? 5.968 6.431 6.785 1.00 92.69 90 ASP A C 1
ATOM 718 O O . ASP A 1 90 ? 6.185 7.272 7.661 1.00 92.69 90 ASP A O 1
ATOM 722 N N . LEU A 1 91 ? 4.781 6.349 6.171 1.00 92.50 91 LEU A N 1
ATOM 723 C CA . LEU A 1 91 ? 3.663 7.234 6.485 1.00 92.50 91 LEU A CA 1
ATOM 724 C C . LEU A 1 91 ? 3.125 6.995 7.899 1.00 92.50 91 LEU A C 1
ATOM 726 O O . LEU A 1 91 ? 2.777 7.957 8.583 1.00 92.50 91 LEU A O 1
ATOM 730 N N . LEU A 1 92 ? 3.040 5.733 8.331 1.00 90.19 92 LEU A N 1
ATOM 731 C CA . LEU A 1 92 ? 2.589 5.367 9.677 1.00 90.19 92 LEU A CA 1
ATOM 732 C C . LEU A 1 92 ? 3.583 5.808 10.760 1.00 90.19 92 LEU A C 1
ATOM 734 O O . LEU A 1 92 ? 3.156 6.111 11.873 1.00 90.19 92 LEU A O 1
ATOM 738 N N . SER A 1 93 ? 4.878 5.864 10.440 1.00 92.50 93 SER A N 1
ATOM 739 C CA . SER A 1 93 ? 5.942 6.299 11.353 1.00 92.50 93 SER A CA 1
ATOM 740 C C . SER A 1 93 ? 6.361 7.766 11.197 1.00 92.50 93 SER A C 1
ATOM 742 O O . SER A 1 93 ? 7.304 8.195 11.854 1.00 92.50 93 SER A O 1
ATOM 744 N N . ALA A 1 94 ? 5.721 8.543 10.320 1.00 95.25 94 ALA A N 1
ATOM 745 C CA . ALA A 1 94 ? 6.139 9.914 10.041 1.00 95.25 94 ALA A CA 1
ATOM 746 C C . ALA A 1 94 ? 5.945 10.835 11.260 1.00 95.25 94 ALA A C 1
ATOM 748 O O . ALA A 1 94 ? 4.828 11.035 11.735 1.00 95.25 94 ALA A O 1
ATOM 749 N N . GLU A 1 95 ? 7.027 11.468 11.711 1.00 95.06 95 GLU A N 1
ATOM 750 C CA . GLU A 1 95 ? 7.018 12.419 12.834 1.00 95.06 95 GLU A CA 1
ATOM 751 C C . GLU A 1 95 ? 6.998 13.880 12.360 1.00 95.06 95 GLU A C 1
ATOM 753 O O . GLU A 1 95 ? 6.645 14.795 13.104 1.00 95.06 95 GLU A O 1
ATOM 758 N N . THR A 1 96 ? 7.365 14.111 11.098 1.00 96.94 96 THR A N 1
ATOM 759 C CA . THR A 1 96 ? 7.445 15.439 10.485 1.00 96.94 96 THR A CA 1
ATOM 760 C C . THR A 1 96 ? 6.575 15.533 9.236 1.00 96.94 96 THR A C 1
ATOM 762 O O . THR A 1 96 ? 6.367 14.555 8.515 1.00 96.94 96 THR A O 1
ATOM 765 N N . GLU A 1 97 ? 6.115 16.744 8.910 1.00 95.12 97 GLU A N 1
ATOM 766 C CA . GLU A 1 97 ? 5.342 16.973 7.680 1.00 95.12 97 GLU A CA 1
ATOM 767 C C . GLU A 1 97 ? 6.166 16.661 6.417 1.00 95.12 97 GLU A C 1
ATOM 769 O O . GLU A 1 97 ? 5.618 16.214 5.412 1.00 95.12 97 GLU A O 1
ATOM 774 N N . ALA A 1 98 ? 7.492 16.828 6.476 1.00 93.50 98 ALA A N 1
ATOM 775 C CA . ALA A 1 98 ? 8.390 16.462 5.385 1.00 93.50 98 ALA A CA 1
ATOM 776 C C . ALA A 1 98 ? 8.405 14.942 5.138 1.00 93.50 98 ALA A C 1
ATOM 778 O O . ALA A 1 98 ? 8.199 14.518 3.999 1.00 93.50 98 ALA A O 1
ATOM 779 N N . GLN A 1 99 ? 8.568 14.131 6.193 1.00 93.19 99 GLN A N 1
ATOM 780 C CA . GLN A 1 99 ? 8.492 12.664 6.108 1.00 93.19 99 GLN A CA 1
ATOM 781 C C . GLN A 1 99 ? 7.122 12.215 5.605 1.00 93.19 99 GLN A C 1
ATOM 783 O O . GLN A 1 99 ? 7.031 11.418 4.677 1.00 93.19 99 GLN A O 1
ATOM 788 N N . ARG A 1 100 ? 6.047 12.800 6.141 1.00 92.75 100 ARG A N 1
ATOM 789 C CA . ARG A 1 100 ? 4.680 12.514 5.703 1.00 92.75 100 ARG A CA 1
ATOM 790 C C . ARG A 1 100 ? 4.475 12.826 4.220 1.00 92.75 100 ARG A C 1
ATOM 792 O O . ARG A 1 100 ? 3.892 12.026 3.494 1.00 92.75 100 ARG A O 1
ATOM 799 N N . SER A 1 101 ? 4.954 13.982 3.757 1.00 91.94 101 SER A N 1
ATOM 800 C CA . SER A 1 101 ? 4.873 14.387 2.350 1.00 91.94 101 SER A CA 1
ATOM 801 C C . SER A 1 101 ? 5.648 13.436 1.436 1.00 91.94 101 SER A C 1
ATOM 803 O O . SER A 1 101 ? 5.166 13.097 0.356 1.00 91.94 101 SER A O 1
ATOM 805 N N . GLN A 1 102 ? 6.830 12.991 1.864 1.00 91.00 102 GLN A N 1
ATOM 806 C CA . GLN A 1 102 ? 7.638 12.020 1.131 1.00 91.00 102 GLN A CA 1
ATOM 807 C C . GLN A 1 102 ? 6.965 10.649 1.058 1.00 91.00 102 GLN A C 1
ATOM 809 O O . GLN A 1 102 ? 6.808 10.113 -0.037 1.00 91.00 102 GLN A O 1
ATOM 814 N N . ALA A 1 103 ? 6.506 10.128 2.191 1.00 91.25 103 ALA A N 1
ATOM 815 C CA . ALA A 1 103 ? 5.818 8.849 2.270 1.00 91.25 103 ALA A CA 1
ATOM 816 C C . ALA A 1 103 ? 4.546 8.829 1.404 1.00 91.25 103 ALA A C 1
ATOM 818 O O . ALA A 1 103 ? 4.275 7.862 0.698 1.00 91.25 103 ALA A O 1
ATOM 819 N N . LEU A 1 104 ? 3.805 9.944 1.354 1.00 90.00 104 LEU A N 1
ATOM 820 C CA . LEU A 1 104 ? 2.648 10.090 0.464 1.00 90.00 104 LEU A CA 1
ATOM 821 C C . LEU A 1 104 ? 3.003 10.017 -1.029 1.00 90.00 104 LEU A C 1
ATOM 823 O O . LEU A 1 104 ? 2.184 9.514 -1.793 1.00 90.00 104 LEU A O 1
ATOM 827 N N . ARG A 1 105 ? 4.180 10.507 -1.447 1.00 87.31 105 ARG A N 1
ATOM 828 C CA . ARG A 1 105 ? 4.652 10.404 -2.844 1.00 87.31 105 ARG A CA 1
ATOM 829 C C . ARG A 1 105 ? 5.083 8.988 -3.219 1.00 87.31 105 ARG A C 1
ATOM 831 O O . ARG A 1 105 ? 4.931 8.575 -4.359 1.00 87.31 105 ARG A O 1
ATOM 838 N N . GLN A 1 106 ? 5.640 8.239 -2.274 1.00 87.19 106 GLN A N 1
ATOM 839 C CA . GLN A 1 106 ? 5.939 6.824 -2.502 1.00 87.19 106 GLN A CA 1
ATOM 840 C C . GLN A 1 106 ? 4.638 6.016 -2.580 1.00 87.19 106 GLN A C 1
ATOM 842 O O . GLN A 1 106 ? 4.435 5.232 -3.502 1.00 87.19 106 GLN A O 1
ATOM 847 N N . LEU A 1 107 ? 3.699 6.292 -1.671 1.00 85.88 107 LEU A N 1
ATOM 848 C CA . LEU A 1 107 ? 2.399 5.629 -1.623 1.00 85.88 107 LEU A CA 1
ATOM 849 C C . LEU A 1 107 ? 1.505 5.935 -2.839 1.00 85.88 107 LEU A C 1
ATOM 851 O O . LEU A 1 107 ? 0.657 5.111 -3.184 1.00 85.88 107 LEU A O 1
ATOM 855 N N . SER A 1 108 ? 1.655 7.093 -3.498 1.00 84.12 108 SER A N 1
ATOM 856 C CA . SER A 1 108 ? 0.883 7.420 -4.710 1.00 84.12 108 SER A CA 1
ATOM 857 C C . SER A 1 108 ? 1.233 6.533 -5.905 1.00 84.12 108 SER A C 1
ATOM 859 O O . SER A 1 108 ? 0.384 6.371 -6.778 1.00 84.12 108 SER A O 1
ATOM 861 N N . GLY A 1 109 ? 2.408 5.893 -5.903 1.00 80.56 109 GLY A N 1
ATOM 862 C CA . GLY A 1 109 ? 2.906 5.077 -7.014 1.00 80.56 109 GLY A CA 1
ATOM 863 C C . GLY A 1 109 ? 3.753 5.852 -8.026 1.00 80.56 109 GLY A C 1
ATOM 864 O O . GLY A 1 109 ? 4.359 5.226 -8.889 1.00 80.56 109 GLY A O 1
ATOM 865 N N . ASP A 1 110 ? 3.876 7.178 -7.883 1.00 81.19 110 ASP A N 1
ATOM 866 C CA . ASP A 1 110 ? 4.628 8.041 -8.814 1.00 81.19 110 ASP A CA 1
ATOM 867 C C . ASP A 1 110 ? 6.087 7.575 -8.973 1.00 81.19 110 ASP A C 1
ATOM 869 O O . ASP A 1 110 ? 6.681 7.653 -10.044 1.00 81.19 110 ASP A O 1
ATOM 873 N N . VAL A 1 111 ? 6.675 7.060 -7.890 1.00 78.81 111 VAL A N 1
ATOM 874 C CA . VAL A 1 111 ? 8.046 6.533 -7.882 1.00 78.81 111 VAL A CA 1
ATOM 875 C C . VAL A 1 111 ? 8.146 5.201 -8.638 1.00 78.81 111 VAL A C 1
ATOM 877 O O . VAL A 1 111 ? 9.125 4.976 -9.348 1.00 78.81 111 VAL A O 1
ATOM 880 N N . GLY A 1 112 ? 7.134 4.337 -8.527 1.00 78.94 112 GLY A N 1
ATOM 881 C CA . GLY A 1 112 ? 7.076 3.070 -9.259 1.00 78.94 112 GLY A CA 1
ATOM 882 C C . GLY A 1 112 ? 7.027 3.285 -10.773 1.00 78.94 112 GLY A C 1
ATOM 883 O O . GLY A 1 112 ? 7.737 2.609 -11.513 1.00 78.94 112 GLY A O 1
ATOM 884 N N . GLU A 1 113 ? 6.277 4.289 -11.235 1.00 83.12 113 GLU A N 1
ATOM 885 C CA . GLU A 1 113 ? 6.199 4.644 -12.660 1.00 83.12 113 GLU A CA 1
ATOM 886 C C . GLU A 1 113 ? 7.562 5.051 -13.241 1.00 83.12 113 GLU A C 1
ATOM 888 O O . GLU A 1 113 ? 7.910 4.651 -14.354 1.00 83.12 113 GLU A O 1
ATOM 893 N N . ILE A 1 114 ? 8.368 5.797 -12.477 1.00 86.62 114 ILE A N 1
ATOM 894 C CA . ILE A 1 114 ? 9.724 6.191 -12.887 1.00 86.62 114 ILE A CA 1
ATOM 895 C C . ILE A 1 114 ? 10.624 4.959 -13.022 1.00 86.62 114 ILE A C 1
ATOM 897 O O . ILE A 1 114 ? 11.340 4.823 -14.017 1.00 86.62 114 ILE A O 1
ATOM 901 N N . TYR A 1 115 ? 10.578 4.045 -12.047 1.00 86.06 115 TYR A N 1
ATOM 902 C CA . TYR A 1 115 ? 11.363 2.813 -12.108 1.00 86.06 115 TYR A CA 1
ATOM 903 C C . TYR A 1 115 ? 10.965 1.933 -13.290 1.00 86.06 115 TYR A C 1
ATOM 905 O O . TYR A 1 115 ? 11.842 1.376 -13.950 1.00 86.06 115 TYR A O 1
ATOM 913 N N . GLU A 1 116 ? 9.673 1.840 -13.599 1.00 86.31 116 GLU A N 1
ATOM 914 C CA . GLU A 1 116 ? 9.218 1.058 -14.745 1.00 86.31 116 GLU A CA 1
ATOM 915 C C . GLU A 1 116 ? 9.617 1.667 -16.087 1.00 86.31 116 GLU A C 1
ATOM 917 O O . GLU A 1 116 ? 9.982 0.932 -17.009 1.00 86.31 116 GLU A O 1
ATOM 922 N N . ALA A 1 117 ? 9.638 2.997 -16.192 1.00 90.81 117 ALA A N 1
ATOM 923 C CA . ALA A 1 117 ? 10.173 3.670 -17.370 1.00 90.81 117 ALA A CA 1
ATOM 924 C C . ALA A 1 117 ? 11.655 3.318 -17.581 1.00 90.81 117 ALA A C 1
ATOM 926 O O . ALA A 1 117 ? 12.037 2.861 -18.659 1.00 90.81 117 ALA A O 1
ATOM 927 N N . TRP A 1 118 ? 12.477 3.427 -16.532 1.00 94.38 118 TRP A N 1
ATOM 928 C CA . TRP A 1 118 ? 13.894 3.061 -16.612 1.00 94.38 118 TRP A CA 1
ATOM 929 C C . TRP A 1 118 ? 14.107 1.580 -16.906 1.00 94.38 118 TRP A C 1
ATOM 931 O O . TRP A 1 118 ? 14.980 1.237 -17.701 1.00 94.38 118 TRP A O 1
ATOM 941 N N . ARG A 1 119 ? 13.311 0.689 -16.306 1.00 93.38 119 ARG A N 1
ATOM 942 C CA . ARG A 1 119 ? 13.393 -0.746 -16.594 1.00 93.38 119 ARG A CA 1
ATOM 943 C C . ARG A 1 119 ? 13.095 -1.020 -18.066 1.00 93.38 119 ARG A C 1
ATOM 945 O O . ARG A 1 119 ? 13.820 -1.789 -18.688 1.00 93.38 119 ARG A O 1
ATOM 952 N N . SER A 1 120 ? 12.069 -0.381 -18.625 1.00 91.81 120 SER A N 1
ATOM 953 C CA . SER A 1 120 ? 11.719 -0.499 -20.044 1.00 91.81 120 SER A CA 1
ATOM 954 C C . SER A 1 120 ? 12.860 -0.045 -20.959 1.00 91.81 120 SER A C 1
ATOM 956 O O . SER A 1 120 ? 13.208 -0.737 -21.917 1.00 91.81 120 SER A O 1
ATOM 958 N N . ASP A 1 121 ? 13.499 1.083 -20.641 1.00 93.12 121 ASP A N 1
ATOM 959 C CA . ASP A 1 121 ? 14.643 1.584 -21.407 1.00 93.12 121 ASP A CA 1
ATOM 960 C C . ASP A 1 121 ? 15.851 0.641 -21.321 1.00 93.12 121 ASP A C 1
ATOM 962 O O . ASP A 1 121 ? 16.461 0.329 -22.342 1.00 93.12 121 ASP A O 1
ATOM 966 N N . LEU A 1 122 ? 16.161 0.118 -20.132 1.00 93.81 122 LEU A N 1
ATOM 967 C CA . LEU A 1 122 ? 17.264 -0.827 -19.939 1.00 93.81 122 LEU A CA 1
ATOM 968 C C . LEU A 1 122 ? 17.035 -2.155 -20.665 1.00 93.81 122 LEU A C 1
ATOM 970 O O . LEU A 1 122 ? 17.959 -2.663 -21.295 1.00 93.81 122 LEU A O 1
ATOM 974 N N . VAL A 1 123 ? 15.818 -2.704 -20.610 1.00 90.75 123 VAL A N 1
ATOM 975 C CA . VAL A 1 123 ? 15.456 -3.936 -21.334 1.00 90.75 123 VAL A CA 1
ATOM 976 C C . VAL A 1 123 ? 15.610 -3.738 -22.839 1.00 90.75 123 VAL A C 1
ATOM 978 O O . VAL A 1 123 ? 16.159 -4.598 -23.521 1.00 90.75 123 VAL A O 1
ATOM 981 N N . ARG A 1 124 ? 15.199 -2.579 -23.354 1.00 87.38 124 ARG A N 1
ATOM 982 C CA . ARG A 1 124 ? 15.369 -2.231 -24.766 1.00 87.38 124 ARG A CA 1
ATOM 983 C C . ARG A 1 124 ? 16.839 -2.120 -25.161 1.00 87.38 124 ARG A C 1
ATOM 985 O O . ARG A 1 124 ? 17.235 -2.705 -26.162 1.00 87.38 124 ARG A O 1
ATOM 992 N N . CYS A 1 125 ? 17.662 -1.429 -24.375 1.00 88.75 125 CYS A N 1
ATOM 993 C CA . CYS A 1 125 ? 19.105 -1.360 -24.624 1.00 88.75 125 CYS A CA 1
ATOM 994 C C . CYS A 1 125 ? 19.765 -2.746 -24.594 1.00 88.75 125 CYS A C 1
ATOM 996 O O . CYS A 1 125 ? 20.654 -3.021 -25.402 1.00 88.75 125 CYS A O 1
ATOM 998 N N . LEU A 1 126 ? 19.325 -3.623 -23.685 1.00 89.25 126 LEU A N 1
ATOM 999 C CA . LEU A 1 126 ? 19.804 -5.000 -23.615 1.00 89.25 126 LEU A CA 1
ATOM 1000 C C . LEU A 1 126 ? 19.439 -5.776 -24.886 1.00 89.25 126 LEU A C 1
ATOM 1002 O O . LEU A 1 126 ? 20.319 -6.394 -25.473 1.00 89.25 126 LEU A O 1
ATOM 1006 N N . ALA A 1 127 ? 18.192 -5.674 -25.353 1.00 84.88 127 ALA A N 1
ATOM 1007 C CA . ALA A 1 127 ? 17.750 -6.314 -26.593 1.00 84.88 127 ALA A CA 1
ATOM 1008 C C . ALA A 1 127 ? 18.534 -5.821 -27.823 1.00 84.88 127 ALA A C 1
ATOM 1010 O O . ALA A 1 127 ? 18.951 -6.629 -28.647 1.00 84.88 127 ALA A O 1
ATOM 1011 N N . TYR A 1 128 ? 18.809 -4.514 -27.924 1.00 82.38 128 TYR A N 1
ATOM 1012 C CA . TYR A 1 128 ? 19.669 -3.973 -28.988 1.00 82.38 128 TYR A CA 1
ATOM 1013 C C . TYR A 1 128 ? 21.102 -4.505 -28.914 1.00 82.38 128 TYR A C 1
ATOM 1015 O O . TYR A 1 128 ? 21.705 -4.792 -29.944 1.00 82.38 128 TYR A O 1
ATOM 1023 N N . THR A 1 129 ? 21.654 -4.624 -27.704 1.00 84.62 129 THR A N 1
ATOM 1024 C CA . THR A 1 129 ? 23.010 -5.155 -27.511 1.00 84.62 129 THR A CA 1
ATOM 1025 C C . THR A 1 129 ? 23.077 -6.626 -27.917 1.00 84.62 129 THR A C 1
ATOM 1027 O O . THR A 1 129 ? 24.014 -7.013 -28.606 1.00 84.62 129 THR A O 1
ATOM 1030 N N . GLU A 1 130 ? 22.072 -7.422 -27.549 1.00 83.69 130 GLU A N 1
ATOM 1031 C CA . GLU A 1 130 ? 21.972 -8.829 -27.948 1.00 83.69 130 GLU A CA 1
ATOM 1032 C C . GLU A 1 130 ? 21.870 -8.969 -29.472 1.00 83.69 130 GLU A C 1
ATOM 1034 O O . GLU A 1 130 ? 22.626 -9.723 -30.074 1.00 83.69 130 GLU A O 1
ATOM 1039 N N . ALA A 1 131 ? 21.015 -8.169 -30.119 1.00 82.25 131 ALA A N 1
ATOM 1040 C CA . ALA A 1 131 ? 20.886 -8.169 -31.576 1.00 82.25 131 ALA A CA 1
ATOM 1041 C C . ALA A 1 131 ? 22.197 -7.773 -32.282 1.00 82.25 131 ALA A C 1
ATOM 1043 O O . ALA A 1 131 ? 22.566 -8.381 -33.282 1.00 82.25 131 ALA A O 1
ATOM 1044 N N . MET A 1 132 ? 22.935 -6.792 -31.753 1.00 78.56 132 MET A N 1
ATOM 1045 C CA . MET A 1 132 ? 24.262 -6.426 -32.269 1.00 78.56 132 MET A CA 1
ATOM 1046 C C . MET A 1 132 ? 25.283 -7.561 -32.127 1.00 78.56 132 MET A C 1
ATOM 1048 O O . MET A 1 132 ? 26.140 -7.715 -32.991 1.00 78.56 132 MET A O 1
ATOM 1052 N N . ILE A 1 133 ? 25.221 -8.344 -31.048 1.00 83.06 133 ILE A N 1
ATOM 1053 C CA . ILE A 1 133 ? 26.112 -9.497 -30.854 1.00 83.06 133 ILE A CA 1
ATOM 1054 C C . ILE A 1 133 ? 25.754 -10.625 -31.828 1.00 83.06 133 ILE A C 1
ATOM 1056 O O . ILE A 1 133 ? 26.654 -11.212 -32.425 1.00 83.06 133 ILE A O 1
ATOM 1060 N N . ASP A 1 134 ? 24.463 -10.910 -32.001 1.00 78.19 134 ASP A N 1
ATOM 1061 C CA . ASP A 1 134 ? 23.980 -12.021 -32.828 1.00 78.19 134 ASP A CA 1
ATOM 1062 C C . ASP A 1 134 ? 24.072 -11.744 -34.341 1.00 78.19 134 ASP A C 1
ATOM 1064 O O . ASP A 1 134 ? 24.230 -12.687 -35.118 1.00 78.19 134 ASP A O 1
ATOM 1068 N N . PHE A 1 135 ? 23.986 -10.476 -34.768 1.00 70.81 135 PHE A N 1
ATOM 1069 C CA . PHE A 1 135 ? 23.867 -10.089 -36.184 1.00 70.81 135 PHE A CA 1
ATOM 1070 C C . PHE A 1 135 ? 24.896 -9.045 -36.659 1.00 70.81 135 PHE A C 1
ATOM 1072 O O . PHE A 1 135 ? 24.858 -8.643 -37.816 1.00 70.81 135 PHE A O 1
ATOM 1079 N N . GLY A 1 136 ? 25.827 -8.600 -35.808 1.00 63.78 136 GLY A N 1
ATOM 1080 C CA . GLY A 1 136 ? 26.746 -7.486 -36.104 1.00 63.78 136 GLY A CA 1
ATOM 1081 C C . GLY A 1 136 ? 27.800 -7.720 -37.198 1.00 63.78 136 GLY A C 1
ATOM 1082 O O . GLY A 1 136 ? 28.548 -6.792 -37.503 1.00 63.78 136 GLY A O 1
ATOM 1083 N N . ASP A 1 137 ? 27.872 -8.923 -37.776 1.00 64.44 137 ASP A N 1
ATOM 1084 C CA . ASP A 1 137 ? 28.731 -9.235 -38.929 1.00 64.44 137 ASP A CA 1
ATOM 1085 C C . ASP A 1 137 ? 28.026 -9.001 -40.286 1.00 64.44 137 ASP A C 1
ATOM 1087 O O . ASP A 1 137 ? 28.700 -8.964 -41.319 1.00 64.44 137 ASP A O 1
ATOM 1091 N N . ASP A 1 138 ? 26.698 -8.821 -40.305 1.00 59.03 138 ASP A N 1
ATOM 1092 C CA . ASP A 1 138 ? 25.943 -8.469 -41.512 1.00 59.03 138 ASP A CA 1
ATOM 1093 C C . ASP A 1 138 ? 25.962 -6.934 -41.701 1.00 59.03 138 ASP A C 1
ATOM 1095 O O . ASP A 1 138 ? 25.643 -6.180 -40.788 1.00 59.03 138 ASP A O 1
ATOM 1099 N N . GLU A 1 139 ? 26.352 -6.443 -42.887 1.00 54.41 139 GLU A N 1
ATOM 1100 C CA . GLU A 1 139 ? 26.574 -5.010 -43.208 1.00 54.41 139 GLU A CA 1
ATOM 1101 C C . GLU A 1 139 ? 25.317 -4.101 -43.138 1.00 54.41 139 GLU A C 1
ATOM 1103 O O . GLU A 1 139 ? 25.394 -2.918 -43.481 1.00 54.41 139 GLU A O 1
ATOM 1108 N N . ASP A 1 140 ? 24.175 -4.613 -42.675 1.00 57.00 140 ASP A N 1
ATOM 1109 C CA . ASP A 1 140 ? 22.941 -3.852 -42.491 1.00 57.00 140 ASP A CA 1
ATOM 1110 C C . ASP A 1 140 ? 22.799 -3.426 -41.01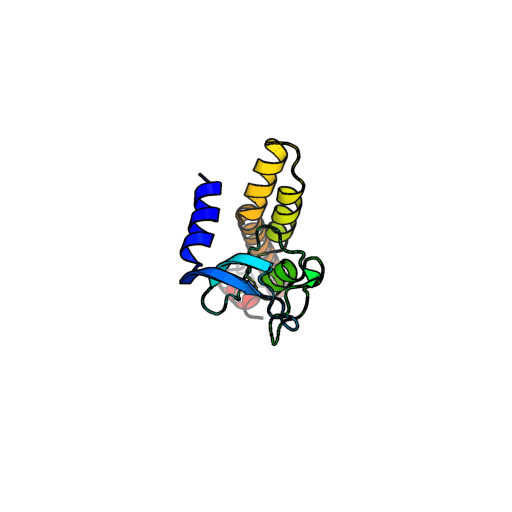7 1.00 57.00 140 ASP A C 1
ATOM 1112 O O . ASP A 1 140 ? 22.674 -4.262 -40.124 1.00 57.00 140 ASP A O 1
ATOM 1116 N N . ASP A 1 141 ? 22.799 -2.111 -40.760 1.00 56.91 141 ASP A N 1
ATOM 1117 C CA . ASP A 1 141 ? 22.501 -1.512 -39.448 1.00 56.91 141 ASP A CA 1
ATOM 1118 C C . ASP A 1 141 ? 21.327 -2.235 -38.760 1.00 56.91 141 ASP A C 1
ATOM 1120 O O . ASP A 1 141 ? 20.292 -2.479 -39.386 1.00 56.91 141 ASP A O 1
ATOM 1124 N N . VAL A 1 142 ? 21.451 -2.534 -37.460 1.00 57.00 142 VAL A N 1
ATOM 1125 C CA . VAL A 1 142 ? 20.383 -3.160 -36.659 1.00 57.00 142 VAL A CA 1
ATOM 1126 C C . VAL A 1 142 ? 19.110 -2.315 -36.755 1.00 57.00 142 VAL A C 1
ATOM 1128 O O . VAL A 1 142 ? 18.964 -1.279 -36.108 1.00 57.00 142 VAL A O 1
ATOM 1131 N N . THR A 1 143 ? 18.185 -2.759 -37.603 1.00 64.19 143 THR A N 1
ATOM 1132 C CA . THR A 1 143 ? 16.891 -2.110 -37.825 1.00 64.19 143 THR A CA 1
ATOM 1133 C C . THR A 1 143 ? 15.919 -2.440 -36.690 1.00 64.19 143 THR A C 1
ATOM 1135 O O . THR A 1 143 ? 16.072 -3.444 -35.991 1.00 64.19 143 THR A O 1
ATOM 1138 N N . ASP A 1 144 ? 14.848 -1.654 -36.546 1.00 64.25 144 ASP A N 1
ATOM 1139 C CA . ASP A 1 144 ? 13.746 -1.946 -35.608 1.00 64.25 144 ASP A CA 1
ATOM 1140 C C . ASP A 1 144 ? 13.146 -3.360 -35.804 1.00 64.25 144 ASP A C 1
ATOM 1142 O O . ASP A 1 144 ? 12.568 -3.932 -34.884 1.00 64.25 144 ASP A O 1
ATOM 1146 N N . ALA A 1 145 ? 13.330 -3.969 -36.982 1.00 62.56 145 ALA A N 1
ATOM 1147 C CA . ALA A 1 145 ? 12.918 -5.343 -37.264 1.00 62.56 145 ALA A CA 1
ATOM 1148 C C . ALA A 1 145 ? 13.809 -6.406 -36.588 1.00 62.56 145 ALA A C 1
ATOM 1150 O O . ALA A 1 145 ? 13.298 -7.429 -36.135 1.00 62.56 145 ALA A O 1
ATOM 1151 N N . ALA A 1 146 ? 15.123 -6.172 -36.487 1.00 58.41 146 ALA A N 1
ATOM 1152 C CA . ALA A 1 146 ? 16.034 -7.041 -35.734 1.00 58.41 146 ALA A CA 1
ATOM 1153 C C . ALA A 1 146 ? 15.773 -6.940 -34.219 1.00 58.41 146 ALA A C 1
ATOM 1155 O O . ALA A 1 146 ? 15.868 -7.932 -33.499 1.00 58.41 146 ALA A O 1
ATOM 1156 N N . TYR A 1 147 ? 15.357 -5.757 -33.756 1.00 59.38 147 TYR A N 1
ATOM 1157 C CA . TYR A 1 147 ? 14.890 -5.528 -32.389 1.00 59.38 147 TYR A CA 1
ATOM 1158 C C . TYR A 1 147 ? 13.618 -6.331 -32.056 1.00 59.38 147 TYR A C 1
ATOM 1160 O O . TYR A 1 147 ? 13.588 -7.031 -31.046 1.00 59.38 147 TYR A O 1
ATOM 1168 N N . GLU A 1 148 ? 12.590 -6.297 -32.913 1.00 63.62 148 GLU A N 1
ATOM 1169 C CA . GLU A 1 148 ? 11.350 -7.075 -32.720 1.00 63.62 148 GLU A CA 1
ATOM 1170 C C . GLU A 1 148 ? 11.612 -8.593 -32.633 1.00 63.62 148 GLU A C 1
ATOM 1172 O O . GLU A 1 148 ? 11.018 -9.277 -31.802 1.00 63.62 148 GLU A O 1
ATOM 1177 N N . LEU A 1 149 ? 12.552 -9.122 -33.426 1.00 60.97 149 LEU A N 1
ATOM 1178 C CA . LEU A 1 149 ? 12.941 -10.541 -33.404 1.00 60.97 149 LEU A CA 1
ATOM 1179 C C . LEU A 1 149 ? 13.650 -10.976 -32.109 1.00 60.97 149 LEU A C 1
ATOM 1181 O O . LEU A 1 149 ? 13.523 -12.134 -31.712 1.00 60.97 149 LEU A O 1
ATOM 1185 N N . ALA A 1 150 ? 14.394 -10.078 -31.458 1.00 60.28 150 ALA A N 1
ATOM 1186 C CA . ALA A 1 150 ? 15.101 -10.367 -30.208 1.00 60.28 150 ALA A CA 1
ATOM 1187 C C . ALA A 1 150 ? 14.185 -10.296 -28.972 1.00 60.28 150 ALA A C 1
ATOM 1189 O O . ALA A 1 150 ? 14.434 -10.981 -27.983 1.00 60.28 150 ALA A O 1
ATOM 1190 N N . VAL A 1 151 ? 13.124 -9.484 -29.022 1.00 57.94 151 VAL A N 1
ATOM 1191 C CA . VAL A 1 151 ? 12.170 -9.303 -27.911 1.00 57.94 151 VAL A CA 1
ATOM 1192 C C . VAL A 1 151 ? 11.235 -10.510 -27.729 1.00 57.94 151 VAL A C 1
ATOM 1194 O O . VAL A 1 151 ? 10.764 -10.740 -26.618 1.00 57.94 151 VAL A O 1
ATOM 1197 N N . ASP A 1 152 ? 10.979 -11.287 -28.785 1.00 55.34 152 ASP A N 1
ATOM 1198 C CA . ASP A 1 152 ? 10.005 -12.398 -28.789 1.00 55.34 152 ASP A CA 1
ATOM 1199 C C . ASP A 1 152 ? 10.615 -13.779 -28.426 1.00 55.34 152 ASP A C 1
ATOM 1201 O O . ASP A 1 152 ? 9.986 -14.822 -28.625 1.00 55.34 152 ASP A O 1
ATOM 1205 N N . ARG A 1 153 ? 11.851 -13.803 -27.904 1.00 53.88 153 ARG A N 1
ATOM 1206 C CA . ARG A 1 153 ? 12.582 -15.001 -27.437 1.00 53.88 153 ARG A CA 1
ATOM 1207 C C .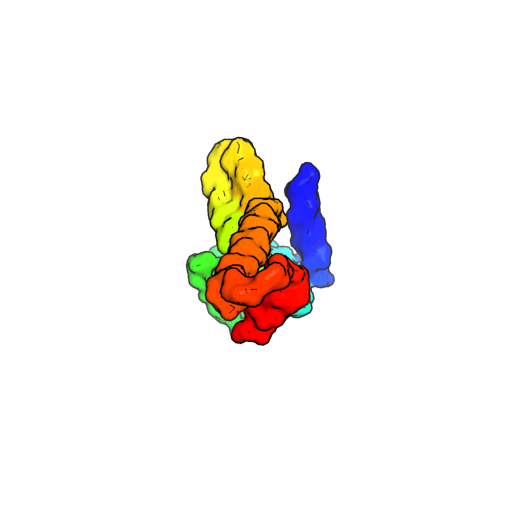 ARG A 1 153 ? 12.534 -15.162 -25.918 1.00 53.88 153 ARG A C 1
ATOM 1209 O O . ARG A 1 153 ? 12.417 -16.329 -25.476 1.00 53.88 153 ARG A O 1
#

Radius of gyration: 24.76 Å; chains: 1; bounding box: 54×36×71 Å

Sequence (153 aa):
MVLIGVALRVANAIDRAELRKLYHPKSKEHLDDALVLRFPQPKRWQLLSGSAPWQFIHVPHCRAAEAGEFTERAFNNNKVDLVQVEGLADLLSAETEAQRSQALRQLSGDVGEIYEAWRSDLVRCLAYTEAMIDFGDDEDDVTDAAYELAVDR

Secondary structure (DSSP, 8-state):
-HHHHHHHHHHHH-SEEEEEEEE-TTT--EEEEEEEEEPPTTSPPEEE-SS--GGG---TT--PPPTTHHHHHHHHTTSS-HHHHHHHHHHHT--SHHHHHHHHHHHTSHHHHHHHHHHHHHHHHHHHHHHHHHHTTSSS---HHHHHHHHT-

pLDDT: mean 74.73, std 17.12, range [25.73, 96.94]

Foldseek 3Di:
DLVCVVVVVVVVQFPDWDWDFDAQPPPRHTQATWIWTAGDPPDGTDTDGPDGDPVRDDDPPDDDDDVCNVVVVCCVVVVDDPLLSVLVVQCVVPPDPVSVVVSSCSNVCVVVVVVVVVVVVVVLVVLLVVLCVVPVVDPDDCDVVSSVVSVVD